Protein AF-X0T423-F1 (afdb_monomer_lite)

Radius of gyration: 14.98 Å; chains: 1; bounding box: 29×36×41 Å

Sequence (64 aa):
MILIIDANQAIHRSFHRMELSFNEQDTEVIFGVLNHIYKLVNKFKPENIIFCWDSKRNKRKEIN

Structure (mmCIF, N/CA/C/O backbone):
data_AF-X0T423-F1
#
_entry.id   AF-X0T423-F1
#
loop_
_atom_site.group_PDB
_atom_site.id
_atom_site.type_symbol
_atom_site.label_atom_id
_atom_site.label_alt_id
_atom_site.label_comp_id
_atom_site.label_asym_id
_atom_site.label_entity_id
_atom_site.label_seq_id
_atom_site.pdbx_PDB_ins_code
_atom_site.Cartn_x
_atom_site.Cartn_y
_atom_site.Cartn_z
_atom_site.occupancy
_atom_site.B_iso_or_equiv
_atom_site.auth_seq_id
_atom_site.auth_comp_id
_atom_site.auth_asym_id
_atom_site.auth_at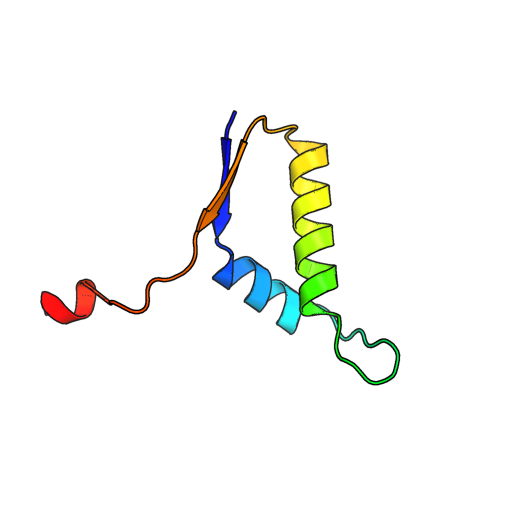om_id
_atom_site.pdbx_PDB_model_num
ATOM 1 N N . MET A 1 1 ? -16.699 -3.749 9.791 1.00 92.50 1 MET A N 1
ATOM 2 C CA . MET A 1 1 ? -15.248 -3.609 10.093 1.00 92.50 1 MET A CA 1
ATOM 3 C C . MET A 1 1 ? -14.593 -2.636 9.120 1.00 92.50 1 MET A C 1
ATOM 5 O O . MET A 1 1 ? -14.925 -2.664 7.939 1.00 92.50 1 MET A O 1
ATOM 9 N N . ILE A 1 2 ? -13.657 -1.810 9.603 1.00 97.25 2 ILE A N 1
ATOM 10 C CA . ILE A 1 2 ? -12.924 -0.822 8.795 1.00 97.25 2 ILE A CA 1
ATOM 11 C C . ILE A 1 2 ? -11.465 -1.261 8.650 1.00 97.25 2 ILE A C 1
ATOM 13 O O . ILE A 1 2 ? -10.818 -1.584 9.645 1.00 97.25 2 ILE A O 1
ATOM 17 N N . LEU A 1 3 ? -10.947 -1.250 7.422 1.00 97.81 3 LEU A N 1
ATOM 18 C CA . LEU A 1 3 ? -9.526 -1.430 7.136 1.00 97.81 3 LEU A CA 1
ATOM 19 C C . LEU A 1 3 ? -8.877 -0.060 6.917 1.00 97.81 3 LEU A C 1
ATOM 21 O O . LEU A 1 3 ? -9.234 0.646 5.978 1.00 97.81 3 LEU A O 1
ATOM 25 N N . ILE A 1 4 ? -7.920 0.303 7.768 1.00 97.75 4 ILE A N 1
ATOM 26 C CA . ILE A 1 4 ? -7.156 1.551 7.650 1.00 97.75 4 ILE A CA 1
ATOM 27 C C . ILE A 1 4 ? -5.757 1.209 7.138 1.00 97.75 4 ILE A C 1
ATOM 29 O O . ILE A 1 4 ? -5.079 0.355 7.711 1.00 97.75 4 ILE A O 1
ATOM 33 N N . ILE A 1 5 ? -5.338 1.857 6.054 1.00 96.81 5 ILE A N 1
ATOM 34 C CA . ILE A 1 5 ? -4.072 1.594 5.365 1.00 96.81 5 ILE A CA 1
ATOM 35 C C . ILE A 1 5 ? -3.223 2.863 5.372 1.00 96.81 5 ILE A C 1
ATOM 37 O O . ILE A 1 5 ? -3.670 3.910 4.916 1.00 96.81 5 ILE A O 1
ATOM 41 N N . ASP A 1 6 ? -1.978 2.750 5.830 1.00 96.81 6 ASP A N 1
ATOM 42 C CA . ASP A 1 6 ? -0.933 3.746 5.581 1.00 96.81 6 ASP A CA 1
ATOM 43 C C . ASP A 1 6 ? -0.475 3.636 4.118 1.00 96.81 6 ASP A C 1
ATOM 45 O O . ASP A 1 6 ? 0.202 2.676 3.726 1.00 96.81 6 ASP A O 1
ATOM 49 N N . ALA A 1 7 ? -0.909 4.586 3.290 1.00 96.81 7 ALA A N 1
ATOM 50 C CA . ALA A 1 7 ? -0.665 4.559 1.854 1.00 96.81 7 ALA A CA 1
ATOM 51 C C . ALA A 1 7 ? 0.799 4.863 1.512 1.00 96.81 7 ALA A C 1
ATOM 53 O O . ALA A 1 7 ? 1.362 4.227 0.617 1.00 96.81 7 ALA A O 1
ATOM 54 N N . ASN A 1 8 ? 1.435 5.770 2.259 1.00 96.19 8 ASN A N 1
ATOM 55 C CA . ASN A 1 8 ? 2.837 6.128 2.071 1.00 96.19 8 ASN A CA 1
ATOM 56 C C . ASN A 1 8 ? 3.731 4.905 2.293 1.00 96.19 8 ASN A C 1
ATOM 58 O O . ASN A 1 8 ? 4.563 4.576 1.442 1.00 96.19 8 ASN A O 1
ATOM 62 N N . GLN A 1 9 ? 3.515 4.175 3.391 1.00 95.56 9 GLN A N 1
ATOM 63 C CA . GLN A 1 9 ? 4.276 2.956 3.655 1.00 95.56 9 GLN A CA 1
ATOM 64 C C . GLN A 1 9 ? 4.004 1.870 2.607 1.00 95.56 9 GLN A C 1
ATOM 66 O O . GLN A 1 9 ? 4.949 1.229 2.144 1.00 95.56 9 GLN A O 1
ATOM 71 N N . ALA A 1 10 ? 2.745 1.681 2.195 1.00 95.31 10 ALA A N 1
ATOM 72 C CA . ALA A 1 10 ? 2.391 0.677 1.191 1.00 95.31 10 ALA A CA 1
ATOM 73 C C . ALA A 1 10 ? 3.090 0.927 -0.158 1.00 95.31 10 ALA A C 1
ATOM 75 O O . ALA A 1 10 ? 3.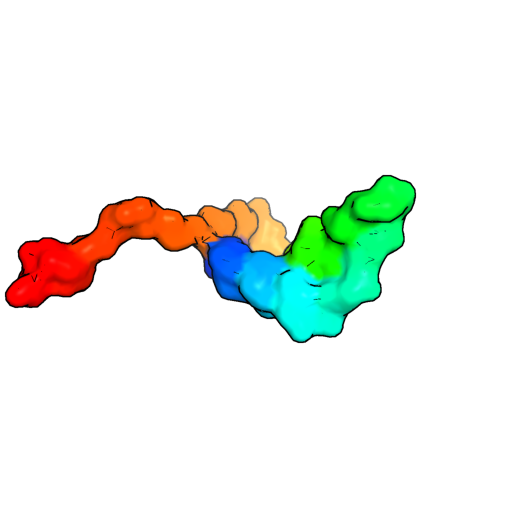555 -0.026 -0.791 1.00 95.31 10 ALA A O 1
ATOM 76 N N . ILE A 1 11 ? 3.204 2.193 -0.567 1.00 95.88 11 ILE A N 1
ATOM 77 C CA . ILE A 1 11 ? 3.943 2.610 -1.764 1.00 95.88 11 ILE A CA 1
ATOM 78 C C . ILE A 1 11 ? 5.435 2.347 -1.594 1.00 95.88 11 ILE A C 1
ATOM 80 O O . ILE A 1 11 ? 6.009 1.633 -2.414 1.00 95.88 11 ILE A O 1
ATOM 84 N N . HIS A 1 12 ? 6.047 2.840 -0.511 1.00 95.56 12 HIS A N 1
ATOM 85 C CA . HIS A 1 12 ? 7.476 2.640 -0.247 1.00 95.56 12 HIS A CA 1
ATOM 86 C C . HIS A 1 12 ? 7.854 1.158 -0.227 1.00 95.56 12 HIS A C 1
ATOM 88 O O . HIS A 1 12 ? 8.839 0.744 -0.836 1.00 95.56 12 HIS A O 1
ATOM 94 N N . ARG A 1 13 ? 7.041 0.330 0.434 1.00 94.56 13 ARG A N 1
ATOM 95 C CA . ARG A 1 13 ? 7.234 -1.120 0.455 1.00 94.56 13 ARG A CA 1
ATOM 96 C C . ARG A 1 13 ? 7.126 -1.729 -0.942 1.00 94.56 13 ARG A C 1
ATOM 98 O O . ARG A 1 13 ? 7.864 -2.664 -1.227 1.00 94.56 13 ARG A O 1
ATOM 105 N N . SER A 1 14 ? 6.188 -1.268 -1.766 1.00 94.50 14 SER A N 1
ATOM 106 C CA . SER A 1 14 ? 5.983 -1.818 -3.112 1.00 94.50 14 SER A CA 1
ATOM 107 C C . SER A 1 14 ? 7.140 -1.453 -4.039 1.00 94.50 14 SER A C 1
ATOM 109 O O . SER A 1 14 ? 7.665 -2.339 -4.704 1.00 94.50 14 SER A O 1
ATOM 111 N N . PHE A 1 15 ? 7.599 -0.200 -3.977 1.00 94.69 15 PHE A N 1
ATOM 112 C CA . PHE A 1 15 ? 8.752 0.301 -4.726 1.00 94.69 15 PHE A CA 1
ATOM 113 C C . PHE A 1 15 ? 10.033 -0.497 -4.443 1.00 94.69 15 PHE A C 1
ATOM 115 O O . PHE A 1 15 ? 10.742 -0.882 -5.358 1.00 94.69 15 PHE A O 1
ATOM 122 N N . HIS A 1 16 ? 10.316 -0.818 -3.176 1.00 93.62 16 HIS A N 1
ATOM 123 C CA . HIS A 1 16 ? 11.551 -1.525 -2.808 1.00 93.62 16 HIS A CA 1
ATOM 124 C C . HIS A 1 16 ? 11.481 -3.055 -2.905 1.00 93.62 16 HIS A C 1
ATOM 126 O O . HIS A 1 16 ? 12.439 -3.734 -2.538 1.00 93.62 16 HIS A O 1
ATOM 132 N N . ARG A 1 17 ? 10.345 -3.630 -3.312 1.00 90.88 17 ARG A N 1
ATOM 133 C CA . ARG A 1 17 ? 10.136 -5.086 -3.265 1.00 90.88 17 ARG A CA 1
ATOM 134 C C . ARG A 1 17 ? 10.175 -5.754 -4.634 1.00 90.88 17 ARG A C 1
ATOM 136 O O . ARG A 1 17 ? 10.412 -6.960 -4.690 1.00 90.88 17 ARG A O 1
ATOM 143 N N . MET A 1 18 ? 9.842 -5.031 -5.696 1.00 84.75 18 MET A N 1
ATOM 144 C CA . MET A 1 18 ? 9.626 -5.598 -7.026 1.00 84.75 18 MET A CA 1
ATOM 145 C C . MET A 1 18 ? 10.185 -4.642 -8.075 1.00 84.75 18 MET A C 1
ATOM 147 O O . MET A 1 18 ? 10.138 -3.439 -7.874 1.00 84.75 18 MET A O 1
ATOM 151 N N . GLU A 1 19 ? 10.647 -5.186 -9.195 1.00 90.50 19 GLU A N 1
ATOM 152 C CA . GLU A 1 19 ? 11.015 -4.432 -10.394 1.00 90.50 19 GLU A CA 1
ATOM 153 C C . GLU A 1 19 ? 10.131 -4.968 -11.524 1.00 90.50 19 GLU A C 1
ATOM 155 O O . GLU A 1 19 ? 10.262 -6.128 -11.922 1.00 90.50 19 GLU A O 1
ATOM 160 N N . LEU A 1 20 ? 9.141 -4.184 -11.952 1.00 93.81 20 LEU A N 1
ATOM 161 C CA . LEU A 1 20 ? 8.125 -4.602 -12.919 1.00 93.81 20 LEU A CA 1
ATOM 162 C C . LEU A 1 20 ? 7.825 -3.449 -13.864 1.00 93.81 20 LEU A C 1
ATOM 164 O O . LEU A 1 20 ? 7.318 -2.421 -13.434 1.00 93.81 20 LEU A O 1
ATOM 168 N N . SER A 1 21 ? 8.006 -3.659 -15.160 1.00 95.31 21 SER A N 1
ATOM 169 C CA . SER A 1 21 ? 7.660 -2.668 -16.174 1.00 95.31 21 SER A CA 1
ATOM 170 C C . SER A 1 21 ? 6.723 -3.238 -17.234 1.00 95.31 21 SER A C 1
ATOM 172 O O . SER A 1 21 ? 6.661 -4.449 -17.469 1.00 95.31 21 SER A O 1
ATOM 174 N N . PHE A 1 22 ? 5.965 -2.351 -17.873 1.00 95.94 22 PHE A N 1
ATOM 175 C CA . PHE A 1 22 ? 5.123 -2.666 -19.020 1.00 95.94 22 PHE A CA 1
ATOM 176 C C . PHE A 1 22 ? 5.204 -1.525 -20.030 1.00 95.94 22 PHE A C 1
ATOM 178 O O . PHE A 1 22 ? 4.982 -0.372 -19.672 1.00 95.94 22 PHE A O 1
ATOM 185 N N . ASN A 1 23 ? 5.526 -1.838 -21.290 1.00 95.69 23 ASN A N 1
ATOM 186 C CA . ASN A 1 23 ? 5.774 -0.838 -22.338 1.00 95.69 23 ASN A CA 1
ATOM 187 C C . ASN A 1 23 ? 6.755 0.262 -21.892 1.00 95.69 23 ASN A C 1
ATOM 189 O O . ASN A 1 23 ? 6.468 1.446 -22.043 1.00 95.69 23 ASN A O 1
ATOM 193 N N . GLU A 1 24 ? 7.885 -0.144 -21.301 1.00 94.06 24 GLU A N 1
ATOM 194 C CA . GLU A 1 24 ? 8.944 0.757 -20.807 1.00 94.06 24 GLU A CA 1
ATOM 195 C C . GLU A 1 24 ? 8.505 1.715 -19.684 1.00 94.06 24 GLU A C 1
ATOM 197 O O . GLU A 1 24 ? 9.242 2.629 -19.325 1.00 94.06 24 GLU A O 1
ATOM 202 N N . GLN A 1 25 ? 7.324 1.500 -19.100 1.00 94.81 25 GLN A N 1
ATOM 203 C CA . GLN A 1 25 ? 6.854 2.238 -17.935 1.00 94.81 25 GLN A CA 1
ATOM 204 C C . GLN A 1 25 ? 6.928 1.367 -16.691 1.00 94.81 25 GLN A C 1
ATOM 206 O O . GLN A 1 25 ? 6.480 0.219 -16.697 1.00 94.81 25 GLN A O 1
ATOM 211 N N . ASP A 1 26 ? 7.455 1.941 -15.619 1.00 95.25 26 ASP A N 1
ATOM 212 C CA . ASP A 1 26 ? 7.515 1.321 -14.302 1.00 95.25 26 ASP A CA 1
ATOM 213 C C . ASP A 1 26 ? 6.099 1.146 -13.730 1.00 95.25 26 ASP A C 1
ATOM 215 O O . ASP A 1 26 ? 5.273 2.066 -13.713 1.00 95.25 26 ASP A O 1
ATOM 219 N N . THR A 1 27 ? 5.788 -0.070 -13.287 1.00 95.94 27 THR A N 1
ATOM 220 C CA . THR A 1 27 ? 4.449 -0.477 -12.815 1.00 95.94 27 THR A CA 1
ATOM 221 C C . THR A 1 27 ? 4.479 -1.149 -11.447 1.00 95.94 27 THR A C 1
ATOM 223 O O . THR A 1 27 ? 3.422 -1.413 -10.861 1.00 95.94 27 THR A O 1
ATOM 226 N N . GLU A 1 28 ? 5.669 -1.403 -10.904 1.00 95.38 28 GLU A N 1
ATOM 227 C CA . GLU A 1 28 ? 5.893 -2.157 -9.675 1.00 95.38 28 GLU A CA 1
ATOM 228 C C . GLU A 1 28 ? 5.140 -1.583 -8.481 1.00 95.38 28 GLU A C 1
ATOM 230 O O . GLU A 1 28 ? 4.535 -2.333 -7.710 1.00 95.38 28 GLU A O 1
ATOM 235 N N . VAL A 1 29 ? 5.107 -0.255 -8.353 1.00 95.62 29 VAL A N 1
ATOM 236 C CA . VAL A 1 29 ? 4.431 0.414 -7.240 1.00 95.62 29 VAL A CA 1
ATOM 237 C C . VAL A 1 29 ? 2.928 0.187 -7.318 1.00 95.62 29 VAL A C 1
ATOM 239 O O . VAL A 1 29 ? 2.318 -0.256 -6.343 1.00 95.62 29 VAL A O 1
ATOM 242 N N . ILE A 1 30 ? 2.331 0.464 -8.479 1.00 95.06 30 ILE A N 1
ATOM 243 C CA . ILE A 1 30 ? 0.883 0.355 -8.678 1.00 95.06 30 ILE A CA 1
ATOM 244 C C . ILE A 1 30 ? 0.453 -1.098 -8.479 1.00 95.06 30 ILE A C 1
ATOM 246 O O . ILE A 1 30 ? -0.460 -1.379 -7.697 1.00 95.06 30 ILE A O 1
ATOM 250 N N . PHE A 1 31 ? 1.147 -2.033 -9.129 1.00 95.94 31 PHE A N 1
ATOM 251 C CA . PHE A 1 31 ? 0.848 -3.452 -9.009 1.00 95.94 31 PHE A CA 1
ATOM 252 C C . PHE A 1 31 ? 1.022 -3.956 -7.571 1.00 95.94 31 PHE A C 1
ATOM 254 O O . PHE A 1 31 ? 0.138 -4.634 -7.037 1.00 95.94 31 PHE A O 1
ATOM 261 N N . GLY A 1 32 ? 2.133 -3.606 -6.919 1.00 95.31 32 GLY A N 1
ATOM 262 C CA . GLY A 1 32 ? 2.437 -4.029 -5.555 1.00 95.31 32 GLY A CA 1
ATOM 263 C C . GLY A 1 32 ? 1.392 -3.555 -4.546 1.00 95.31 32 GLY A C 1
ATOM 264 O O . GLY A 1 32 ? 0.902 -4.360 -3.743 1.00 95.31 32 GLY A O 1
ATOM 265 N N . VAL A 1 33 ? 0.978 -2.288 -4.638 1.00 96.44 33 VAL A N 1
ATOM 266 C CA . VAL A 1 33 ? -0.051 -1.705 -3.768 1.00 96.44 33 VAL A CA 1
ATOM 267 C C . VAL A 1 33 ? -1.401 -2.386 -3.996 1.00 96.44 33 VAL A C 1
ATOM 269 O O . VAL A 1 33 ? -2.018 -2.849 -3.033 1.0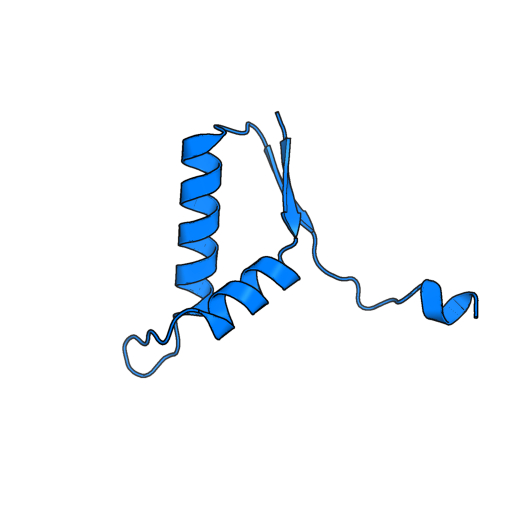0 96.44 33 VAL A O 1
ATOM 272 N N . LEU A 1 34 ? -1.846 -2.520 -5.249 1.00 96.12 34 LEU A N 1
ATOM 273 C CA . LEU A 1 34 ? -3.135 -3.145 -5.568 1.00 96.12 34 LEU A CA 1
ATOM 274 C C . LEU A 1 34 ? -3.183 -4.614 -5.141 1.00 96.12 34 LEU A C 1
ATOM 276 O O . LEU A 1 34 ? -4.161 -5.049 -4.531 1.00 96.12 34 LEU A O 1
ATOM 280 N N . ASN A 1 35 ? -2.113 -5.371 -5.383 1.00 95.88 35 ASN A N 1
ATOM 281 C CA . ASN A 1 35 ? -2.013 -6.765 -4.954 1.00 95.88 35 ASN A CA 1
ATOM 282 C C . ASN A 1 35 ? -2.035 -6.888 -3.421 1.00 95.88 35 ASN A C 1
ATOM 284 O O . ASN A 1 35 ? -2.646 -7.808 -2.869 1.00 95.88 35 ASN A O 1
ATOM 288 N N . HIS A 1 36 ? -1.390 -5.961 -2.708 1.00 94.94 36 HIS A N 1
ATOM 289 C CA . HIS A 1 36 ? -1.435 -5.930 -1.250 1.00 94.94 36 HIS A CA 1
ATOM 290 C C . HIS A 1 36 ? -2.857 -5.655 -0.739 1.00 94.94 36 HIS A C 1
ATOM 292 O O . HIS A 1 36 ? -3.356 -6.414 0.095 1.00 94.94 36 HIS A O 1
ATOM 298 N N . ILE A 1 37 ? -3.534 -4.641 -1.283 1.00 96.00 37 ILE A N 1
ATOM 299 C CA . ILE A 1 37 ? -4.922 -4.311 -0.930 1.00 96.00 37 ILE A CA 1
ATOM 300 C C . ILE A 1 37 ? -5.840 -5.501 -1.223 1.00 96.00 37 ILE A C 1
ATOM 302 O O . ILE A 1 37 ? -6.594 -5.916 -0.347 1.00 96.00 37 ILE A O 1
ATOM 306 N N . TYR A 1 38 ? -5.726 -6.109 -2.405 1.00 97.62 38 TYR A N 1
ATOM 307 C CA . TYR A 1 38 ? -6.507 -7.283 -2.798 1.00 97.62 38 TYR A CA 1
ATOM 308 C C . TYR A 1 38 ? -6.378 -8.432 -1.789 1.00 97.62 38 TYR A C 1
ATOM 310 O O . TYR A 1 38 ? -7.378 -9.028 -1.378 1.00 97.62 38 TYR A O 1
ATOM 318 N N . LYS A 1 39 ? -5.155 -8.716 -1.322 1.00 97.06 39 LYS A N 1
ATOM 319 C CA . LYS A 1 39 ? -4.904 -9.740 -0.295 1.00 97.06 39 LYS A CA 1
ATOM 320 C C . LYS A 1 39 ? -5.544 -9.387 1.046 1.00 97.06 39 LYS A C 1
ATOM 322 O O . LYS A 1 39 ? -6.133 -10.263 1.678 1.00 97.06 39 LYS A O 1
ATOM 327 N N . LEU A 1 40 ? -5.457 -8.128 1.478 1.00 96.88 40 LEU A N 1
ATOM 328 C CA . LEU A 1 40 ? -6.074 -7.673 2.728 1.00 96.88 40 LEU A CA 1
ATOM 329 C C . LEU A 1 40 ? -7.602 -7.739 2.655 1.00 96.88 40 LEU A C 1
ATOM 331 O O . LEU A 1 40 ? -8.233 -8.273 3.565 1.00 96.88 40 LEU A O 1
ATOM 335 N N . VAL A 1 41 ? -8.195 -7.270 1.558 1.00 97.44 41 VAL A N 1
ATOM 336 C CA . VAL A 1 41 ? -9.645 -7.318 1.339 1.00 97.44 41 VAL A CA 1
ATOM 337 C C . VAL A 1 41 ? -10.137 -8.756 1.310 1.00 97.44 41 VAL A C 1
ATOM 339 O O . VAL A 1 41 ? -11.124 -9.074 1.966 1.00 97.44 41 VAL A O 1
ATOM 342 N N . ASN A 1 42 ? -9.431 -9.659 0.630 1.00 97.88 42 ASN A N 1
ATOM 343 C CA . ASN A 1 42 ? -9.822 -11.065 0.615 1.00 97.88 42 ASN A CA 1
ATOM 344 C C . ASN A 1 42 ? -9.678 -11.760 1.962 1.00 97.88 42 ASN A C 1
ATOM 346 O O . ASN A 1 42 ? -10.499 -12.621 2.271 1.00 97.88 42 ASN A O 1
ATOM 350 N N . LYS A 1 43 ? -8.679 -11.382 2.759 1.00 98.06 43 LYS A N 1
ATOM 351 C CA . LYS A 1 43 ? -8.459 -11.959 4.085 1.00 98.06 43 LYS A CA 1
ATOM 352 C C . LYS A 1 43 ? -9.465 -11.458 5.117 1.00 98.06 43 LYS A C 1
ATOM 354 O O . LYS A 1 43 ? -9.949 -12.245 5.920 1.00 98.06 43 LYS A O 1
ATOM 359 N N . PHE A 1 44 ? -9.737 -10.157 5.122 1.00 97.75 44 PHE A N 1
ATOM 360 C CA . PHE A 1 44 ? -10.478 -9.514 6.204 1.00 97.75 44 PHE A CA 1
ATOM 361 C C . PHE A 1 44 ? -11.919 -9.164 5.829 1.00 97.75 44 PHE A C 1
ATOM 363 O O . PHE A 1 44 ?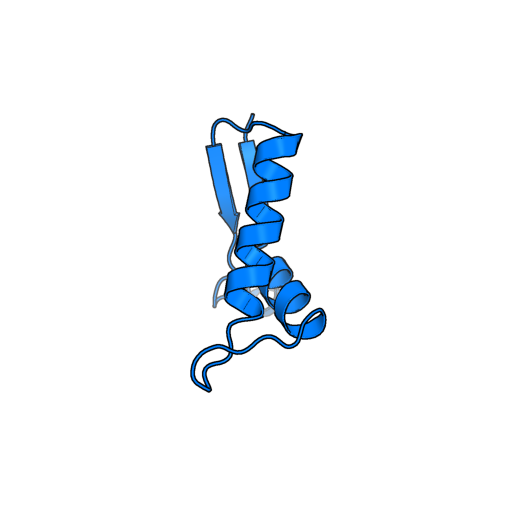 -12.735 -9.000 6.723 1.00 97.75 44 PHE A O 1
ATOM 370 N N . LYS A 1 45 ? -12.265 -9.076 4.540 1.00 98.00 45 LYS A N 1
ATOM 371 C CA . LYS A 1 45 ? -13.612 -8.701 4.070 1.00 98.00 45 LYS A CA 1
ATOM 372 C C . LYS A 1 45 ? -14.144 -7.419 4.753 1.00 98.00 45 LYS A C 1
ATOM 374 O O . LYS A 1 45 ? -15.226 -7.439 5.336 1.00 98.00 45 LYS A O 1
ATOM 379 N N . PRO A 1 46 ? -13.375 -6.311 4.749 1.00 98.06 46 PRO A N 1
ATOM 380 C CA . PRO A 1 46 ? -13.828 -5.070 5.365 1.00 98.06 46 PRO A CA 1
AT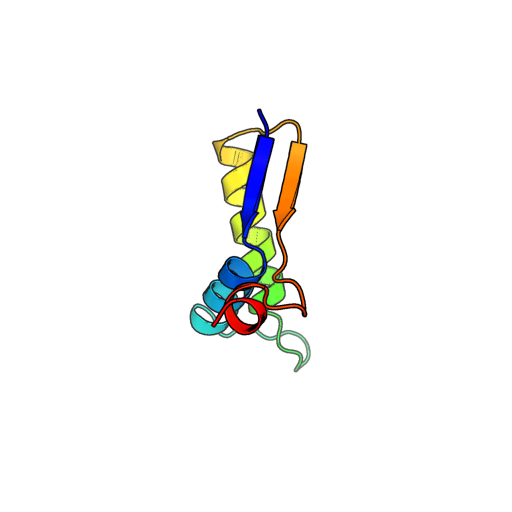OM 381 C C . PRO A 1 46 ? -15.014 -4.479 4.591 1.00 98.06 46 PRO A C 1
ATOM 383 O O . PRO A 1 46 ? -15.096 -4.614 3.373 1.00 98.06 46 PRO A O 1
ATOM 386 N N . GLU A 1 47 ? -15.896 -3.774 5.294 1.00 98.31 47 GLU A N 1
ATOM 387 C CA . GLU A 1 47 ? -17.020 -3.041 4.684 1.00 98.31 47 GLU A CA 1
ATOM 388 C C . GLU A 1 47 ? -16.569 -1.673 4.167 1.00 98.31 47 GLU A C 1
ATOM 390 O O . GLU A 1 47 ? -17.139 -1.134 3.226 1.00 98.31 47 GLU A O 1
ATOM 395 N N . ASN A 1 48 ? -15.533 -1.113 4.797 1.00 97.62 48 ASN A N 1
ATOM 396 C CA . ASN A 1 48 ? -14.975 0.190 4.471 1.00 97.62 48 ASN A CA 1
ATOM 397 C C . ASN A 1 48 ? -13.449 0.119 4.473 1.00 97.62 48 ASN A C 1
ATOM 399 O O . ASN A 1 48 ? -12.847 -0.525 5.340 1.00 97.62 48 ASN A O 1
ATOM 403 N N . ILE A 1 49 ? -12.827 0.822 3.530 1.00 97.62 49 ILE A N 1
ATOM 404 C CA . ILE A 1 49 ? -11.374 0.946 3.419 1.00 97.62 49 ILE A CA 1
ATOM 405 C C . ILE A 1 49 ? -11.025 2.430 3.454 1.00 97.62 49 ILE A C 1
ATOM 407 O O . ILE A 1 49 ? -11.611 3.220 2.716 1.00 97.62 49 ILE A O 1
ATOM 411 N N . ILE A 1 50 ? -10.071 2.803 4.303 1.00 97.94 50 ILE A N 1
ATOM 412 C CA . ILE A 1 50 ? -9.584 4.175 4.444 1.00 97.94 50 ILE A CA 1
ATOM 413 C C . ILE A 1 50 ? -8.086 4.187 4.161 1.00 97.94 50 ILE A C 1
ATOM 415 O O . ILE A 1 50 ? -7.327 3.437 4.773 1.00 97.94 50 ILE A O 1
ATOM 419 N N . PHE A 1 51 ? -7.664 5.070 3.259 1.00 97.38 51 PHE A N 1
ATOM 420 C CA . PHE A 1 51 ? -6.257 5.320 2.966 1.00 97.38 51 PHE A CA 1
ATOM 421 C C . PHE A 1 51 ? -5.799 6.588 3.677 1.00 97.38 51 PHE A C 1
ATOM 423 O O . PHE A 1 51 ? -6.318 7.677 3.426 1.00 97.38 51 PHE A O 1
ATOM 430 N N . CYS A 1 52 ? -4.817 6.439 4.555 1.00 97.25 52 CYS A N 1
ATOM 431 C CA . CYS A 1 52 ? -4.157 7.537 5.235 1.00 97.25 52 CYS A CA 1
ATOM 432 C C . CYS A 1 52 ? -2.913 7.939 4.447 1.00 97.25 52 CYS A C 1
ATOM 434 O O . CYS A 1 52 ? -2.050 7.106 4.173 1.00 97.25 52 CYS A O 1
ATOM 436 N N . TRP A 1 53 ? -2.826 9.223 4.122 1.00 96.19 53 TRP A N 1
ATOM 437 C CA . TRP A 1 53 ? -1.679 9.829 3.458 1.00 96.19 53 TRP A CA 1
ATOM 438 C C . TRP A 1 53 ? -0.981 10.774 4.419 1.00 96.19 53 TRP A C 1
ATOM 440 O O . TRP A 1 53 ? -1.649 11.478 5.188 1.00 96.19 53 TRP A O 1
ATOM 450 N N . ASP A 1 54 ? 0.347 10.837 4.346 1.00 93.56 54 ASP A N 1
ATOM 451 C CA . ASP A 1 54 ? 1.065 11.844 5.117 1.00 93.56 54 ASP A CA 1
ATOM 452 C C . ASP A 1 54 ? 0.656 13.240 4.661 1.00 93.56 54 ASP A C 1
ATOM 454 O O . ASP A 1 54 ? 0.650 13.581 3.474 1.00 93.56 54 ASP A O 1
ATOM 458 N N . SER A 1 55 ? 0.329 14.080 5.635 1.00 92.94 55 SER A N 1
ATOM 459 C CA . SER A 1 55 ? 0.018 15.469 5.351 1.00 92.94 55 SER A CA 1
ATOM 460 C C . SER A 1 55 ? 1.301 16.252 5.072 1.00 92.94 55 SER A C 1
ATOM 462 O O . SER A 1 55 ? 2.343 16.009 5.680 1.00 92.94 55 SER A O 1
ATOM 464 N N . LYS A 1 56 ? 1.208 17.283 4.229 1.00 89.50 56 LYS A N 1
ATOM 465 C CA . LYS A 1 56 ? 2.326 18.213 3.988 1.00 89.50 56 LYS A CA 1
ATOM 466 C C . LYS A 1 56 ? 2.717 19.033 5.229 1.00 89.50 56 LYS A C 1
ATOM 468 O O . LYS A 1 56 ? 3.769 19.663 5.228 1.00 89.50 56 LYS A O 1
ATOM 473 N N . ARG A 1 57 ? 1.873 19.067 6.268 1.00 90.50 57 ARG A N 1
ATOM 474 C CA . ARG A 1 57 ? 2.117 19.819 7.507 1.00 90.50 57 ARG A CA 1
ATOM 475 C C . ARG A 1 57 ? 2.663 18.890 8.581 1.00 90.50 57 ARG A C 1
ATOM 477 O O . ARG A 1 57 ? 2.107 17.828 8.843 1.00 90.50 57 ARG A O 1
ATOM 484 N N . ASN A 1 58 ? 3.735 19.309 9.241 1.00 90.62 58 ASN A N 1
ATOM 485 C CA . ASN A 1 58 ? 4.326 18.538 10.323 1.00 90.62 58 ASN A CA 1
ATOM 486 C C . ASN A 1 58 ? 4.160 19.284 11.645 1.00 90.62 58 ASN A C 1
ATOM 488 O O . ASN A 1 58 ? 5.041 20.035 12.049 1.00 90.62 58 ASN A O 1
ATOM 492 N N . LYS A 1 59 ? 3.057 19.000 12.344 1.00 90.81 59 LYS A N 1
ATOM 493 C CA . LYS A 1 59 ? 2.761 19.583 13.661 1.00 90.81 59 LYS A CA 1
ATOM 494 C C . LYS A 1 59 ? 3.879 19.363 14.684 1.00 90.81 59 LYS A C 1
ATOM 496 O O . LYS A 1 59 ? 4.05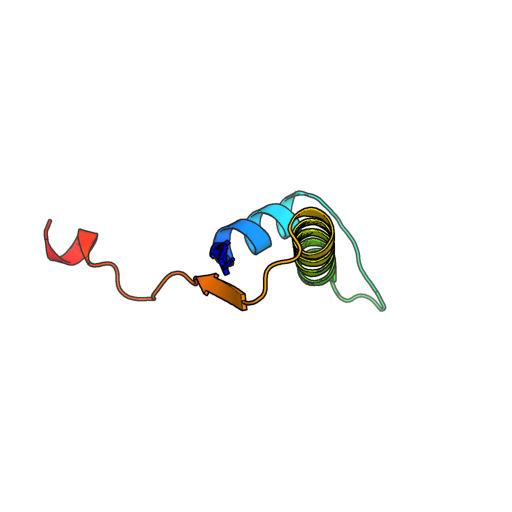9 20.190 15.563 1.00 90.81 59 LYS A O 1
ATOM 501 N N . ARG A 1 60 ? 4.673 18.287 14.561 1.00 91.62 60 ARG A N 1
ATOM 502 C CA . ARG A 1 60 ? 5.814 18.034 15.462 1.00 91.62 60 ARG A CA 1
ATOM 503 C C . ARG A 1 60 ? 6.934 19.064 15.298 1.00 91.62 60 ARG A C 1
ATOM 505 O O . ARG A 1 60 ? 7.695 19.256 16.231 1.00 91.62 60 ARG A O 1
ATOM 512 N N . LYS A 1 61 ? 7.048 19.711 14.132 1.00 90.94 61 LYS A N 1
ATOM 513 C CA . LYS A 1 61 ? 7.986 20.824 13.908 1.00 90.94 61 LYS A CA 1
ATOM 514 C C . LYS A 1 61 ? 7.450 22.169 14.404 1.00 90.94 61 LYS A C 1
ATOM 516 O O . LYS A 1 61 ? 8.214 23.112 14.472 1.00 90.94 61 LYS A O 1
ATOM 521 N N . GLU A 1 62 ? 6.152 22.268 14.682 1.00 89.81 62 GLU A N 1
ATOM 522 C CA . GLU A 1 62 ? 5.509 23.508 15.142 1.00 89.81 62 GLU A CA 1
ATOM 523 C C . GLU A 1 62 ? 5.548 23.645 16.674 1.00 89.81 62 GLU A C 1
ATOM 525 O O . GLU A 1 62 ? 5.349 24.737 17.192 1.00 89.81 62 GLU A O 1
ATOM 530 N N . ILE A 1 63 ? 5.786 22.542 17.393 1.00 89.19 63 ILE A N 1
ATOM 531 C CA . ILE A 1 63 ? 5.808 22.475 18.867 1.00 89.19 63 ILE A CA 1
ATOM 532 C C . ILE A 1 63 ? 7.211 22.272 19.464 1.00 89.19 63 ILE A C 1
ATOM 534 O O . ILE A 1 63 ? 7.332 22.207 20.684 1.00 89.19 63 ILE A O 1
ATOM 538 N N . ASN A 1 64 ? 8.237 22.139 18.619 1.00 62.06 64 ASN A N 1
ATOM 539 C CA . ASN A 1 64 ? 9.655 22.088 18.998 1.00 62.06 64 ASN A CA 1
ATOM 540 C C . ASN A 1 64 ? 10.326 23.395 18.585 1.00 62.06 64 ASN A C 1
ATOM 542 O O . ASN A 1 64 ? 11.214 23.852 19.331 1.00 62.06 64 ASN A O 1
#

Organism: NCBI:txid412755

Secondary structure (DSSP, 8-state):
-EEEEEHHHHHHHHHTT---EETTEE-HHHHHHHHHHHHHHHHH--SEEEEE---S--GGGT--

Foldseek 3Di:
DEAEDALVVQQVCQVVPDADDDPPHTCSSVVSSVVVVVVVCVVPVDPYYHYDYDDPDDVVVVVD

InterPro domains:
  IPR020046 5'-3' exonuclease, alpha-helical arch, N-terminal [PF02739] (2-63)
  IPR029060 PIN-like domain superfamily [SSF88723] (2-63)

pLDDT: mean 94.5, std 4.93, range [62.06, 98.31]